Protein AF-A0A258DU02-F1 (afdb_monomer)

Secondary structure (DSSP, 8-state):
--------BPPPTTSHHHHHHHHHHTB-TTT--B-PPP--TT--HHHHHHHTTTGGGG-S-B-

Structure (mmCIF, N/CA/C/O backbone):
data_AF-A0A258DU02-F1
#
_entry.id   AF-A0A258DU02-F1
#
loop_
_atom_site.group_PDB
_atom_site.id
_atom_site.type_symbol
_atom_site.label_atom_id
_atom_site.label_alt_id
_atom_site.label_comp_id
_atom_site.label_asym_id
_atom_site.label_entity_id
_atom_site.label_seq_id
_atom_site.pdbx_PDB_ins_code
_atom_site.Cartn_x
_atom_site.Cartn_y
_atom_s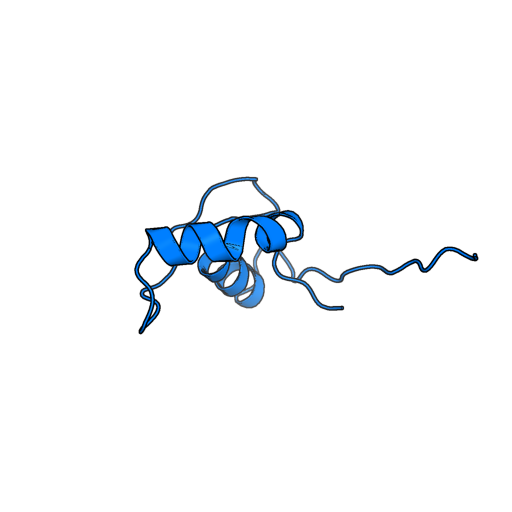ite.Cartn_z
_atom_site.occupancy
_atom_site.B_iso_or_equiv
_atom_site.auth_seq_id
_atom_site.auth_comp_id
_atom_site.auth_asym_id
_atom_site.auth_atom_id
_atom_site.pdbx_PDB_model_num
ATOM 1 N N . MET A 1 1 ? 2.631 2.102 31.802 1.00 79.25 1 MET A N 1
ATOM 2 C CA . MET A 1 1 ? 1.897 1.629 30.608 1.00 79.25 1 MET A CA 1
ATOM 3 C C . MET A 1 1 ? 2.840 0.707 29.851 1.00 79.25 1 MET A C 1
ATOM 5 O O . MET A 1 1 ? 3.954 1.134 29.583 1.00 79.25 1 MET A O 1
ATOM 9 N N . SER A 1 2 ? 2.469 -0.553 29.615 1.00 87.50 2 SER A N 1
ATOM 10 C CA . SER A 1 2 ? 3.340 -1.510 28.909 1.00 87.50 2 SER A CA 1
ATOM 11 C C . SER A 1 2 ? 3.175 -1.359 27.390 1.00 87.50 2 SER A C 1
ATOM 13 O O . SER A 1 2 ? 2.041 -1.153 26.945 1.00 87.50 2 SER A O 1
ATOM 15 N N . PRO A 1 3 ? 4.255 -1.437 26.591 1.00 89.31 3 PRO A N 1
ATOM 16 C CA . PRO A 1 3 ? 4.168 -1.311 25.138 1.00 89.31 3 PRO A CA 1
ATOM 17 C C . PRO A 1 3 ? 3.362 -2.464 24.520 1.00 89.31 3 PRO A C 1
ATOM 19 O O . PRO A 1 3 ? 3.405 -3.595 25.005 1.00 89.31 3 PRO A O 1
ATOM 22 N N . ARG A 1 4 ? 2.621 -2.168 23.443 1.00 91.31 4 ARG A N 1
ATOM 23 C CA . ARG A 1 4 ? 1.906 -3.156 22.622 1.00 91.31 4 ARG A CA 1
ATOM 24 C C . ARG A 1 4 ? 2.611 -3.279 21.280 1.00 91.31 4 ARG A C 1
ATOM 26 O O . ARG A 1 4 ? 2.484 -2.397 20.438 1.00 91.31 4 ARG A O 1
ATOM 33 N N . TYR A 1 5 ? 3.371 -4.351 21.118 1.00 91.19 5 TYR A N 1
ATOM 34 C CA . TYR A 1 5 ? 4.059 -4.648 19.868 1.00 91.19 5 TYR A CA 1
ATOM 35 C C . TYR A 1 5 ? 3.163 -5.482 18.953 1.00 91.19 5 TYR A C 1
ATOM 37 O O . TYR A 1 5 ? 2.449 -6.367 19.424 1.00 91.19 5 TYR A O 1
ATOM 45 N N . ALA A 1 6 ? 3.233 -5.204 17.655 1.00 90.06 6 ALA A N 1
ATOM 46 C CA . ALA A 1 6 ? 2.602 -5.984 16.600 1.00 90.06 6 ALA A CA 1
ATOM 47 C C . ALA A 1 6 ? 3.558 -6.074 15.406 1.00 90.06 6 ALA A C 1
ATOM 49 O O . ALA A 1 6 ? 4.418 -5.208 15.226 1.00 90.06 6 ALA A O 1
ATOM 50 N N . VAL A 1 7 ? 3.405 -7.128 14.609 1.00 90.94 7 VAL A N 1
ATOM 51 C CA . VAL A 1 7 ? 4.118 -7.312 13.344 1.00 90.94 7 VAL A CA 1
ATOM 52 C C . VAL A 1 7 ? 3.074 -7.372 12.248 1.00 90.94 7 VAL A C 1
ATOM 54 O O . VAL A 1 7 ? 2.158 -8.186 12.318 1.00 90.94 7 VAL A O 1
ATOM 57 N N . TYR A 1 8 ? 3.230 -6.517 11.245 1.00 91.62 8 TYR A N 1
ATOM 58 C CA . TYR A 1 8 ? 2.375 -6.522 10.070 1.00 91.62 8 TYR A CA 1
ATOM 59 C C . TYR A 1 8 ? 2.914 -7.494 9.029 1.00 91.62 8 TYR A C 1
ATOM 61 O O . TYR A 1 8 ? 4.112 -7.498 8.735 1.00 91.62 8 TYR A O 1
ATOM 69 N N . LEU A 1 9 ? 2.027 -8.311 8.463 1.00 94.25 9 LEU A N 1
ATOM 70 C CA . LEU A 1 9 ? 2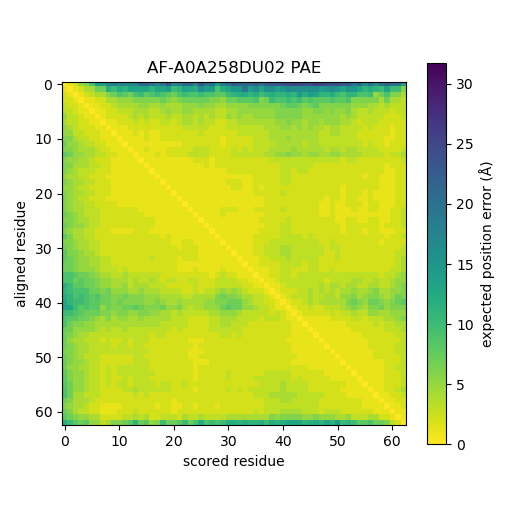.382 -9.223 7.382 1.00 94.25 9 LEU A CA 1
ATOM 71 C C . LEU A 1 9 ? 2.067 -8.565 6.038 1.00 94.25 9 LEU A C 1
ATOM 73 O O . LEU A 1 9 ? 0.900 -8.381 5.694 1.00 94.25 9 LEU A O 1
ATOM 77 N N . ALA A 1 10 ? 3.102 -8.242 5.269 1.00 95.50 10 ALA A N 1
ATOM 78 C CA . ALA A 1 10 ? 2.949 -7.804 3.887 1.00 95.50 10 ALA A CA 1
ATOM 79 C C . ALA A 1 10 ? 2.803 -9.014 2.940 1.00 95.50 10 ALA A C 1
ATOM 81 O O . ALA A 1 10 ? 3.438 -10.049 3.172 1.00 95.50 10 ALA A O 1
ATOM 82 N N . PRO A 1 11 ? 1.998 -8.913 1.867 1.00 96.44 11 PRO A N 1
ATOM 83 C CA . PRO A 1 11 ? 1.965 -9.937 0.830 1.00 96.44 11 PRO A CA 1
ATOM 84 C C . PRO A 1 11 ? 3.286 -9.958 0.032 1.00 96.44 11 PRO A C 1
ATOM 86 O O . PRO A 1 11 ? 3.986 -8.944 -0.009 1.00 96.44 11 PRO A O 1
ATOM 89 N N . PRO A 1 12 ? 3.639 -11.075 -0.636 1.00 96.88 12 PRO A N 1
ATOM 90 C CA . PRO A 1 12 ? 4.804 -11.128 -1.522 1.00 96.88 12 PRO A CA 1
ATOM 91 C C . PRO A 1 12 ? 4.729 -10.066 -2.627 1.00 96.88 12 PRO A C 1
ATOM 93 O O . PRO A 1 12 ? 3.659 -9.868 -3.207 1.00 96.88 12 PRO A O 1
ATOM 96 N N . ALA A 1 13 ? 5.846 -9.401 -2.932 1.00 95.62 13 ALA A N 1
ATOM 97 C CA . ALA A 1 13 ? 5.886 -8.247 -3.841 1.00 95.62 13 ALA A CA 1
ATOM 98 C C . ALA A 1 13 ? 5.497 -8.571 -5.299 1.00 95.62 13 ALA A C 1
ATOM 100 O O . ALA A 1 13 ? 5.071 -7.695 -6.046 1.00 95.62 13 ALA A O 1
ATOM 101 N N . ASP A 1 14 ? 5.617 -9.831 -5.707 1.00 95.88 14 ASP A N 1
ATOM 102 C CA . ASP A 1 14 ? 5.229 -10.347 -7.022 1.00 95.88 14 ASP A CA 1
ATOM 103 C C . ASP A 1 14 ? 3.795 -10.909 -7.055 1.00 95.88 14 ASP A C 1
ATOM 105 O O . ASP A 1 14 ? 3.341 -11.429 -8.076 1.00 95.88 14 ASP A O 1
ATOM 109 N N . SER A 1 15 ? 3.056 -10.810 -5.947 1.00 97.75 15 SER A N 1
ATOM 110 C CA . SER A 1 15 ? 1.696 -11.334 -5.850 1.00 97.75 15 SER A CA 1
ATOM 111 C C . SER A 1 15 ? 0.647 -10.357 -6.383 1.00 97.75 15 SER A C 1
ATOM 113 O O . SER A 1 15 ? 0.762 -9.137 -6.262 1.00 97.75 15 SER A O 1
ATOM 115 N N . ALA A 1 16 ? -0.470 -10.906 -6.869 1.00 97.75 16 ALA A N 1
ATOM 116 C CA . ALA A 1 16 ? -1.627 -10.107 -7.275 1.00 97.75 16 ALA A CA 1
ATOM 117 C C . ALA A 1 16 ? -2.180 -9.233 -6.131 1.00 97.75 16 ALA A C 1
ATOM 119 O O . ALA A 1 16 ? -2.696 -8.145 -6.380 1.00 97.75 16 ALA A O 1
ATOM 120 N N . LEU A 1 17 ? -2.054 -9.691 -4.879 1.00 96.81 17 LEU A N 1
ATOM 121 C CA . LEU A 1 17 ? -2.507 -8.939 -3.710 1.00 96.81 17 LEU A CA 1
ATOM 122 C C . LEU A 1 17 ? -1.620 -7.718 -3.437 1.00 96.81 17 LEU A C 1
ATOM 124 O O . LEU A 1 17 ? -2.144 -6.665 -3.080 1.00 96.81 17 LEU A O 1
ATOM 128 N N . TRP A 1 18 ? -0.306 -7.838 -3.654 1.00 97.38 18 TRP A N 1
ATOM 129 C CA . TRP A 1 18 ? 0.605 -6.695 -3.611 1.00 97.38 18 TRP A CA 1
ATOM 130 C C . TRP A 1 18 ? 0.243 -5.669 -4.681 1.00 97.38 18 TRP A C 1
ATOM 132 O O . TRP A 1 18 ? -0.022 -4.518 -4.349 1.00 97.38 18 TRP A O 1
ATOM 142 N N . SER A 1 19 ? 0.131 -6.095 -5.945 1.00 96.94 19 SER A N 1
ATOM 143 C CA . SER A 1 19 ? -0.216 -5.189 -7.048 1.00 96.94 19 SER A CA 1
ATOM 144 C C . SER A 1 19 ? -1.548 -4.473 -6.813 1.00 96.94 19 SER A C 1
ATOM 146 O O . SER A 1 19 ? -1.642 -3.264 -7.019 1.00 96.94 19 SER A O 1
ATOM 148 N N . PHE A 1 20 ? -2.566 -5.197 -6.334 1.00 96.44 20 PHE A N 1
ATOM 149 C CA . PHE A 1 20 ? -3.851 -4.613 -5.951 1.00 96.44 20 PHE A CA 1
ATOM 150 C C . PHE A 1 20 ? -3.690 -3.569 -4.842 1.00 96.44 20 PHE A C 1
ATOM 152 O O . PHE A 1 20 ? -4.147 -2.437 -4.991 1.00 96.44 20 PHE A O 1
ATOM 159 N N . GLY A 1 21 ? -3.021 -3.930 -3.745 1.00 96.38 21 GLY A N 1
ATOM 160 C CA . GLY A 1 21 ? -2.839 -3.053 -2.594 1.00 96.38 21 GLY A CA 1
ATOM 161 C C . GLY A 1 21 ? -2.053 -1.787 -2.932 1.00 96.38 21 GLY A C 1
ATOM 162 O O . GLY A 1 21 ? -2.471 -0.692 -2.563 1.00 96.38 21 GLY A O 1
ATOM 163 N N . SER A 1 22 ? -0.956 -1.916 -3.681 1.00 97.50 22 SER A N 1
ATOM 164 C CA . SER A 1 22 ? -0.146 -0.781 -4.126 1.00 97.50 22 SER A CA 1
ATOM 165 C C . SER A 1 22 ? -0.909 0.154 -5.056 1.00 97.50 22 SER A C 1
ATOM 167 O O . SER A 1 22 ? -0.802 1.369 -4.906 1.00 97.5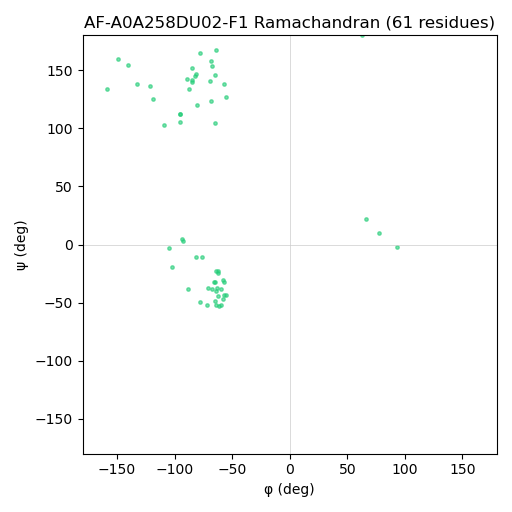0 22 SER A O 1
ATO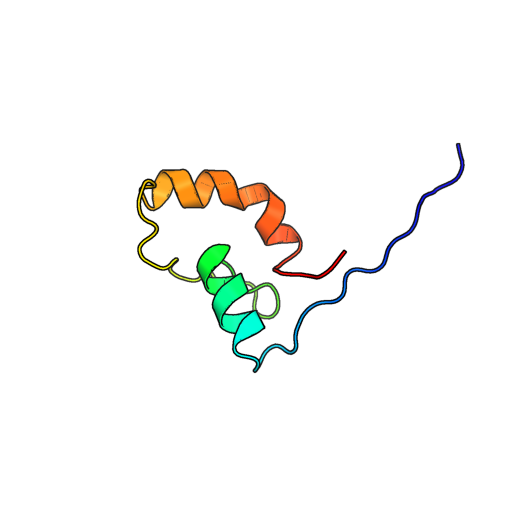M 169 N N . ALA A 1 23 ? -1.726 -0.385 -5.967 1.00 96.19 23 ALA A N 1
ATOM 170 C CA . ALA A 1 23 ? -2.589 0.432 -6.814 1.00 96.19 23 ALA A CA 1
ATOM 171 C C . ALA A 1 23 ? -3.648 1.167 -5.981 1.00 96.19 23 ALA A C 1
ATOM 173 O O . ALA A 1 23 ? -3.779 2.381 -6.086 1.00 96.19 23 ALA A O 1
ATOM 174 N N . VAL A 1 24 ? -4.350 0.472 -5.082 1.00 95.38 24 VAL A N 1
ATOM 175 C CA . VAL A 1 24 ? -5.350 1.100 -4.202 1.00 95.38 24 VAL A CA 1
ATOM 176 C C . VAL A 1 24 ? -4.727 2.180 -3.316 1.00 95.38 24 VAL A C 1
ATOM 178 O O . VAL A 1 24 ? -5.339 3.220 -3.119 1.00 95.38 24 VAL A O 1
ATOM 181 N N . LEU A 1 25 ? -3.513 1.988 -2.801 1.00 96.25 25 LEU A N 1
ATOM 182 C CA . LEU A 1 25 ? -2.827 2.989 -1.972 1.00 96.25 25 LEU A CA 1
ATOM 183 C C . LEU A 1 25 ? -2.138 4.099 -2.781 1.00 96.25 25 LEU A C 1
ATOM 185 O O . LEU A 1 25 ? -1.681 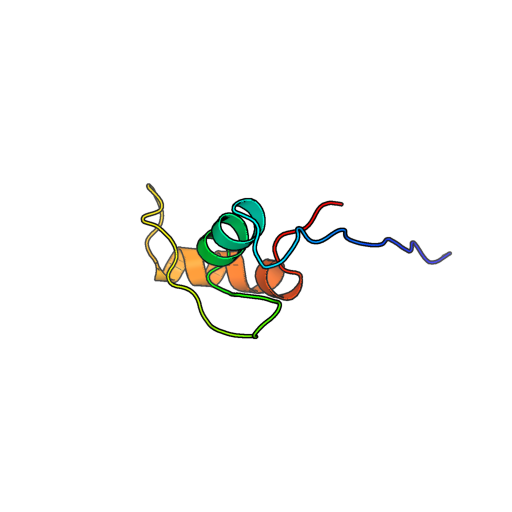5.083 -2.196 1.00 96.25 25 LEU A O 1
ATOM 189 N N . GLY A 1 26 ? -2.035 3.933 -4.101 1.00 96.12 26 GLY A N 1
ATOM 190 C CA . GLY A 1 26 ? -1.292 4.819 -4.993 1.00 96.12 26 GLY A CA 1
ATOM 191 C C . GLY A 1 26 ? 0.225 4.812 -4.760 1.00 96.12 26 GLY A C 1
ATOM 192 O O . GLY A 1 26 ? 0.910 5.787 -5.074 1.00 96.12 26 GLY A O 1
ATOM 193 N N . TYR A 1 27 ? 0.760 3.749 -4.153 1.00 97.19 27 TYR A N 1
ATOM 194 C CA . TYR A 1 27 ? 2.148 3.678 -3.699 1.00 97.19 27 TYR A CA 1
ATOM 195 C C . TYR A 1 27 ? 2.629 2.235 -3.534 1.00 97.19 27 TYR A C 1
ATOM 197 O O . TYR A 1 27 ? 1.967 1.405 -2.908 1.00 97.19 27 TYR A O 1
ATOM 205 N N . ASP A 1 28 ? 3.819 1.950 -4.050 1.00 96.94 28 ASP A N 1
ATOM 206 C CA . ASP A 1 28 ? 4.513 0.685 -3.847 1.00 96.94 28 ASP A CA 1
ATOM 207 C C . ASP A 1 28 ? 5.503 0.826 -2.680 1.00 96.94 28 ASP A C 1
ATOM 209 O O . ASP A 1 28 ? 6.501 1.539 -2.773 1.00 96.94 28 ASP A O 1
ATOM 213 N N . ALA A 1 29 ? 5.234 0.135 -1.569 1.00 95.00 29 ALA A N 1
ATOM 214 C CA . ALA A 1 29 ? 6.039 0.242 -0.350 1.00 95.00 29 ALA A CA 1
ATOM 215 C C . ALA A 1 29 ? 7.387 -0.506 -0.412 1.00 95.00 29 ALA A C 1
ATOM 217 O O . ALA A 1 29 ? 8.224 -0.320 0.466 1.00 95.00 29 ALA A O 1
ATOM 218 N N . ASN A 1 30 ? 7.610 -1.337 -1.433 1.00 95.44 30 ASN A N 1
ATOM 219 C CA . ASN A 1 30 ? 8.856 -2.076 -1.637 1.00 95.44 30 ASN A CA 1
ATOM 220 C C . ASN A 1 30 ? 9.860 -1.247 -2.453 1.00 95.44 30 ASN A C 1
ATOM 222 O O . ASN A 1 30 ? 11.055 -1.259 -2.174 1.00 95.44 30 ASN A O 1
ATOM 226 N N . THR A 1 31 ? 9.375 -0.505 -3.449 1.00 95.38 31 THR A N 1
ATOM 227 C CA . THR A 1 31 ? 10.195 0.314 -4.358 1.00 95.38 31 THR A CA 1
ATOM 228 C C . THR A 1 31 ? 10.163 1.807 -4.032 1.00 95.38 31 THR A C 1
ATOM 230 O O . THR A 1 31 ? 11.043 2.551 -4.460 1.00 95.38 31 THR A O 1
ATOM 233 N N . GLY A 1 32 ? 9.158 2.261 -3.285 1.00 94.88 32 GLY A N 1
ATOM 234 C CA . GLY A 1 32 ? 8.927 3.668 -2.974 1.00 94.88 32 GLY A CA 1
ATOM 235 C C . GLY A 1 32 ? 8.306 4.478 -4.115 1.00 94.88 32 GLY A C 1
ATOM 236 O O . GLY A 1 32 ? 8.260 5.706 -4.033 1.00 94.88 32 GLY A O 1
ATOM 237 N N . ALA A 1 33 ? 7.850 3.822 -5.182 1.00 96.12 33 ALA A N 1
ATOM 238 C CA . ALA A 1 33 ? 7.283 4.486 -6.345 1.00 96.12 33 ALA A CA 1
ATOM 239 C C . ALA A 1 33 ? 5.810 4.868 -6.135 1.00 96.12 33 ALA A C 1
ATOM 241 O O . ALA A 1 33 ? 5.042 4.152 -5.490 1.00 96.12 33 ALA A O 1
ATOM 242 N N . ALA A 1 34 ? 5.400 5.983 -6.740 1.00 95.44 34 ALA A N 1
ATOM 243 C CA . ALA A 1 34 ? 3.986 6.296 -6.902 1.00 95.44 34 ALA A CA 1
ATOM 244 C C . ALA A 1 34 ? 3.350 5.324 -7.908 1.00 95.44 34 ALA A C 1
ATOM 246 O O . ALA A 1 34 ? 3.949 4.999 -8.934 1.00 95.44 34 ALA A O 1
ATOM 247 N N . VAL A 1 35 ? 2.125 4.895 -7.622 1.00 95.38 35 VAL A N 1
ATOM 248 C CA . VAL A 1 35 ? 1.339 4.011 -8.489 1.00 95.38 35 VAL A CA 1
ATOM 249 C C . VAL A 1 35 ? 0.041 4.726 -8.836 1.00 95.38 35 VAL A C 1
ATOM 251 O O . VAL A 1 35 ? -0.573 5.348 -7.974 1.00 95.38 35 VAL A O 1
ATOM 254 N N . ALA A 1 36 ? -0.380 4.667 -10.097 1.00 91.12 36 ALA A N 1
ATOM 255 C CA . ALA A 1 36 ? -1.676 5.212 -10.478 1.00 91.12 36 ALA A CA 1
ATOM 256 C C . ALA A 1 36 ? -2.790 4.346 -9.858 1.00 91.12 36 ALA A C 1
ATOM 258 O O . ALA A 1 36 ? -2.800 3.132 -10.098 1.00 91.12 36 ALA A O 1
ATOM 259 N N . PRO A 1 37 ? -3.711 4.922 -9.066 1.00 89.94 37 PRO A N 1
ATOM 260 C CA . PRO A 1 37 ? -4.833 4.163 -8.546 1.00 89.94 37 PRO A CA 1
ATOM 261 C C . PRO A 1 37 ? -5.786 3.753 -9.673 1.00 89.94 37 PRO A C 1
ATOM 263 O O . PRO A 1 37 ? -5.852 4.429 -10.705 1.00 89.94 37 PRO A O 1
ATOM 266 N N . PRO A 1 38 ? -6.534 2.650 -9.500 1.00 89.12 38 PRO A N 1
ATOM 267 C CA . PRO A 1 38 ? -7.597 2.305 -10.434 1.00 89.12 38 PRO A CA 1
ATOM 268 C C . PRO A 1 38 ? -8.694 3.379 -10.407 1.00 89.12 38 PRO A C 1
ATOM 270 O O . PRO A 1 38 ? -8.759 4.201 -9.493 1.00 89.12 38 PRO A O 1
ATOM 273 N N . GLU A 1 39 ? -9.606 3.352 -11.380 1.00 89.75 39 GLU A N 1
ATOM 274 C CA . GLU A 1 39 ? -10.808 4.186 -11.311 1.00 89.75 39 GLU A CA 1
ATOM 275 C C . GLU A 1 39 ? -11.684 3.751 -10.127 1.00 89.75 39 GLU A C 1
ATOM 277 O O . GLU A 1 39 ? -12.360 2.717 -10.158 1.00 89.75 39 GLU A O 1
ATOM 282 N N . LEU A 1 40 ? -11.666 4.551 -9.062 1.00 85.94 40 LEU A N 1
ATOM 283 C CA . LEU A 1 40 ? -12.428 4.303 -7.847 1.00 85.94 40 LEU A CA 1
ATOM 284 C C . LEU A 1 40 ? -13.742 5.071 -7.905 1.00 85.94 40 LEU A C 1
ATOM 286 O O . LEU A 1 40 ? -13.796 6.287 -7.739 1.00 85.94 40 LEU A O 1
ATOM 290 N N . ARG A 1 41 ? -14.836 4.347 -8.147 1.00 90.56 41 ARG A N 1
ATOM 291 C CA . ARG A 1 41 ? -16.172 4.950 -8.197 1.00 90.56 41 ARG A CA 1
ATOM 292 C C . ARG A 1 41 ? -16.465 5.710 -6.900 1.00 90.56 41 ARG A C 1
ATOM 294 O O . ARG A 1 41 ? -16.409 5.129 -5.821 1.00 90.56 41 ARG A O 1
ATOM 301 N N . GLY A 1 42 ? -16.846 6.978 -7.036 1.00 91.38 42 GLY A N 1
ATOM 302 C CA . GLY A 1 42 ? -17.217 7.840 -5.911 1.00 91.38 42 GLY A CA 1
ATOM 303 C C . GLY A 1 42 ? -16.081 8.694 -5.347 1.00 91.38 42 GLY A C 1
ATOM 304 O O . GLY A 1 42 ? -16.353 9.500 -4.464 1.00 91.38 42 GLY A O 1
ATOM 305 N N . PHE A 1 43 ? -14.858 8.570 -5.871 1.00 92.88 43 PHE A N 1
ATOM 306 C CA . PHE A 1 43 ? -13.729 9.429 -5.517 1.00 92.88 43 PHE A CA 1
ATOM 307 C C . PHE A 1 43 ? -13.021 9.913 -6.782 1.00 92.88 43 PHE A C 1
ATOM 309 O O . PHE A 1 43 ? -12.803 9.139 -7.713 1.00 92.88 43 PHE A O 1
ATOM 316 N N . ASP A 1 44 ? -12.640 11.187 -6.820 1.00 93.12 44 ASP A N 1
ATOM 317 C CA . ASP A 1 44 ? -11.622 11.635 -7.766 1.00 93.12 44 ASP A CA 1
ATOM 318 C C . ASP A 1 44 ? -10.216 11.246 -7.272 1.00 93.12 44 ASP A C 1
ATOM 320 O O . ASP A 1 44 ? -10.009 10.845 -6.120 1.00 93.12 44 ASP A O 1
ATOM 324 N N . ALA A 1 45 ? -9.241 11.323 -8.179 1.00 89.00 45 ALA A N 1
ATOM 325 C CA . ALA A 1 45 ? -7.878 10.882 -7.908 1.00 89.00 45 ALA A CA 1
ATOM 326 C C . ALA A 1 45 ? -7.177 11.721 -6.827 1.00 89.00 45 ALA A C 1
ATOM 328 O O . ALA A 1 45 ? -6.360 11.178 -6.084 1.00 89.00 45 ALA A O 1
ATOM 329 N N . GLU A 1 46 ? -7.486 13.016 -6.731 1.00 93.00 46 GLU A N 1
ATOM 330 C CA . GLU A 1 46 ? -6.874 13.928 -5.760 1.00 93.00 46 GLU A CA 1
ATOM 331 C C . GLU A 1 46 ? -7.375 13.617 -4.350 1.00 93.00 46 GLU A C 1
ATOM 333 O O . GLU A 1 46 ? -6.579 13.302 -3.466 1.00 93.00 46 GLU A O 1
ATOM 338 N N . THR A 1 47 ? -8.694 13.549 -4.177 1.00 95.12 47 THR A N 1
ATOM 339 C CA . THR A 1 47 ? -9.347 13.156 -2.926 1.00 95.12 47 THR A CA 1
ATOM 340 C C . THR A 1 47 ? -8.859 11.784 -2.465 1.00 95.12 47 THR A C 1
ATOM 342 O O . THR A 1 47 ? -8.556 11.575 -1.289 1.00 95.12 47 THR A O 1
ATOM 345 N N . TRP A 1 48 ? -8.734 10.819 -3.381 1.00 95.31 48 TRP A N 1
ATOM 346 C CA . TRP A 1 48 ? -8.229 9.497 -3.022 1.00 95.31 48 TRP A CA 1
ATOM 347 C C . TRP A 1 48 ? -6.752 9.515 -2.610 1.00 95.31 48 TRP A C 1
ATOM 349 O O . TRP A 1 48 ? -6.348 8.815 -1.672 1.00 95.31 48 TRP A O 1
ATOM 359 N N . ALA A 1 49 ? -5.938 10.333 -3.281 1.00 94.12 49 ALA A N 1
ATOM 360 C CA . ALA A 1 49 ? -4.544 10.523 -2.915 1.00 94.12 49 ALA A CA 1
ATOM 361 C C . ALA A 1 49 ? -4.409 11.151 -1.519 1.00 94.12 49 ALA A C 1
ATOM 363 O O . ALA A 1 49 ? -3.536 10.733 -0.759 1.00 94.12 49 ALA A O 1
ATOM 364 N N . GLU A 1 50 ? -5.283 12.083 -1.146 1.00 95.88 50 GLU A N 1
ATOM 365 C CA . GLU A 1 50 ? -5.318 12.649 0.203 1.00 95.88 50 GLU A CA 1
ATOM 366 C C . GLU A 1 50 ? -5.672 11.584 1.248 1.00 95.88 50 GLU A C 1
ATOM 368 O O . GLU A 1 50 ? -4.897 11.364 2.184 1.00 95.88 50 GLU A O 1
ATOM 373 N N . LEU A 1 51 ? -6.772 10.849 1.042 1.00 95.81 51 LEU A N 1
ATOM 374 C CA . LEU A 1 51 ? -7.264 9.811 1.961 1.00 95.81 51 LEU A CA 1
ATOM 375 C C . LEU A 1 51 ? -6.235 8.711 2.244 1.00 95.81 51 LEU A C 1
ATOM 377 O O . LEU A 1 51 ? -6.194 8.147 3.338 1.00 95.81 51 LEU A O 1
ATOM 381 N N . THR A 1 52 ? -5.387 8.400 1.265 1.00 95.75 52 THR A N 1
ATOM 382 C CA . THR A 1 52 ? -4.395 7.327 1.379 1.00 95.75 52 THR A CA 1
ATOM 383 C C . THR A 1 52 ? -3.016 7.799 1.857 1.00 95.75 52 THR A C 1
ATO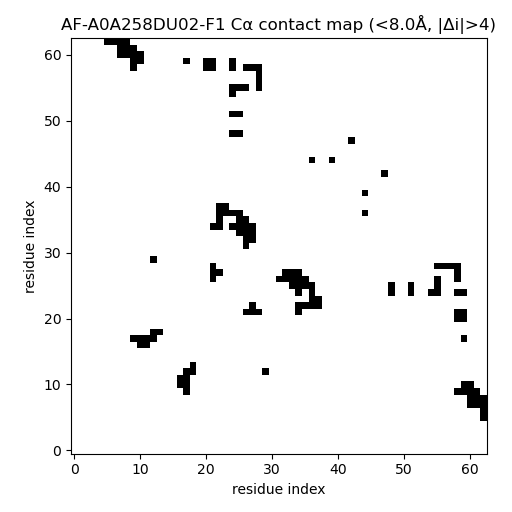M 385 O O . THR A 1 52 ? -2.105 6.975 1.947 1.00 95.75 52 THR A O 1
ATOM 388 N N . THR A 1 53 ? -2.840 9.078 2.214 1.00 96.19 53 THR A N 1
ATOM 389 C CA . THR A 1 53 ? -1.548 9.668 2.639 1.00 96.19 53 THR A CA 1
ATOM 390 C C . THR A 1 53 ? -0.924 8.981 3.856 1.00 96.19 53 THR A C 1
ATOM 392 O O . THR A 1 53 ? 0.274 8.687 3.862 1.00 96.19 53 THR A O 1
ATOM 395 N N . ASP A 1 54 ? -1.714 8.728 4.897 1.00 95.94 54 ASP A N 1
ATOM 396 C CA . ASP A 1 54 ? -1.245 8.052 6.108 1.00 95.94 54 ASP A CA 1
ATOM 397 C C . ASP A 1 54 ? -1.124 6.526 5.941 1.00 95.94 54 ASP A C 1
ATOM 399 O O . ASP A 1 54 ? -0.050 5.994 6.243 1.00 95.94 54 ASP A O 1
ATOM 403 N N . PRO A 1 55 ? -2.136 5.790 5.429 1.00 93.94 55 PRO A N 1
ATOM 404 C CA . PRO A 1 55 ? -2.049 4.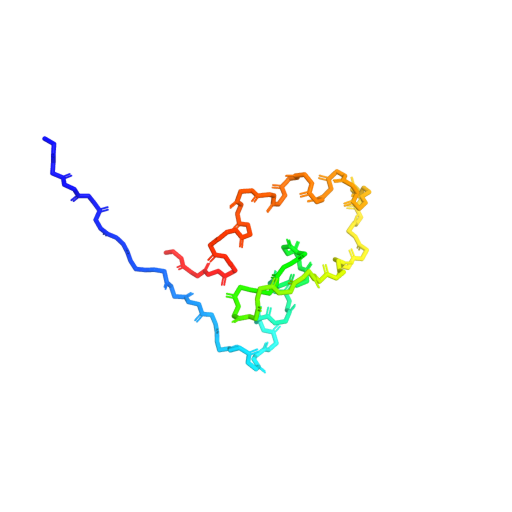331 5.342 1.00 93.94 55 PRO A CA 1
ATOM 405 C C . PRO A 1 55 ? -0.970 3.845 4.368 1.00 93.94 55 PRO A C 1
ATOM 407 O O . PRO A 1 55 ? -0.333 2.826 4.638 1.00 93.94 55 PRO A O 1
ATOM 410 N N . ARG A 1 56 ? -0.681 4.574 3.276 1.00 94.62 56 ARG A N 1
ATOM 411 C CA . ARG A 1 56 ? 0.333 4.135 2.298 1.00 94.62 56 ARG A CA 1
ATOM 412 C C . ARG A 1 56 ? 1.743 4.016 2.881 1.00 94.62 56 ARG A C 1
ATOM 414 O O . ARG A 1 56 ? 2.541 3.247 2.356 1.00 94.62 56 ARG A O 1
ATOM 421 N N . ARG A 1 57 ? 2.038 4.712 3.990 1.00 91.56 57 ARG A N 1
ATOM 422 C CA . 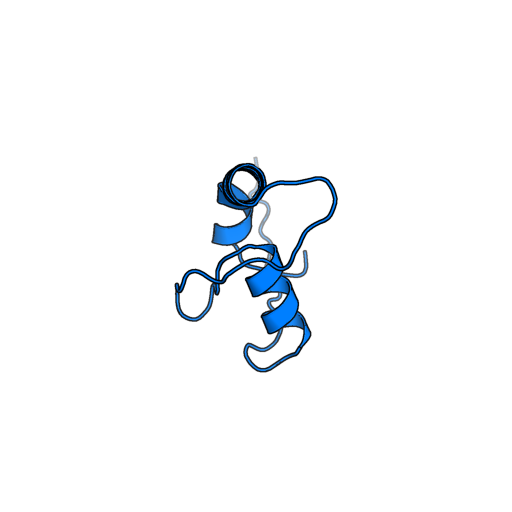ARG A 1 57 ? 3.330 4.624 4.702 1.00 91.56 57 ARG A CA 1
ATOM 423 C C . ARG A 1 57 ? 3.613 3.225 5.246 1.00 91.56 57 ARG A C 1
ATOM 425 O O . ARG A 1 57 ? 4.770 2.882 5.458 1.00 91.56 57 ARG A O 1
ATOM 432 N N . TYR A 1 58 ? 2.565 2.440 5.478 1.00 92.31 58 TYR A N 1
ATOM 433 C CA . TYR A 1 58 ? 2.655 1.085 6.016 1.00 92.31 58 TYR A CA 1
ATOM 434 C C . TYR A 1 58 ? 2.427 0.009 4.944 1.00 92.31 58 TYR A C 1
ATOM 436 O O . TYR A 1 58 ? 2.524 -1.179 5.243 1.00 92.31 58 TYR A O 1
ATOM 444 N N . GLY A 1 59 ? 2.127 0.408 3.702 1.00 95.00 59 GLY A N 1
ATOM 445 C CA . GLY A 1 59 ? 1.760 -0.506 2.624 1.00 95.00 59 GLY A CA 1
ATOM 446 C C . GLY A 1 59 ? 0.470 -1.285 2.904 1.00 95.00 59 GLY A C 1
ATOM 447 O O . GLY A 1 59 ? -0.172 -1.135 3.943 1.00 95.00 59 GLY A O 1
ATOM 448 N N . PHE A 1 60 ? 0.075 -2.136 1.961 1.00 95.88 60 PHE A N 1
ATOM 449 C CA . PHE A 1 60 ? -1.054 -3.041 2.153 1.00 95.88 60 PHE A CA 1
ATOM 450 C C . PHE A 1 60 ? -0.590 -4.262 2.953 1.0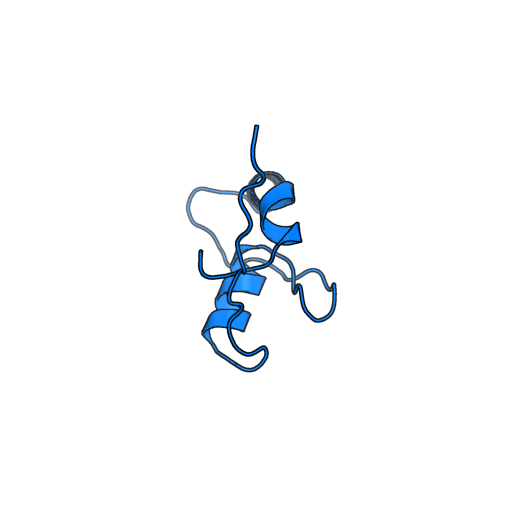0 95.88 60 PHE A C 1
ATOM 452 O O . PHE A 1 60 ? 0.320 -4.969 2.521 1.00 95.88 60 PHE A O 1
ATOM 459 N N . HIS A 1 61 ? -1.182 -4.503 4.121 1.00 95.00 61 HIS A N 1
ATOM 460 C CA . HIS A 1 61 ? -0.721 -5.530 5.054 1.00 95.00 61 HIS A CA 1
ATOM 461 C C . HIS A 1 61 ? -1.872 -6.130 5.868 1.00 95.00 61 HIS A C 1
ATOM 463 O O . HIS A 1 61 ? -2.936 -5.531 6.009 1.00 95.00 61 HIS A O 1
ATOM 469 N N . GLY A 1 62 ? -1.640 -7.323 6.413 1.00 91.38 62 GLY A N 1
ATOM 470 C CA . GLY A 1 62 ? -2.479 -7.924 7.444 1.00 91.38 62 GLY A CA 1
ATOM 471 C C . GLY A 1 62 ? -2.077 -7.445 8.840 1.00 91.38 62 GLY A C 1
ATOM 472 O O . GLY A 1 62 ? -0.883 -7.301 9.126 1.00 91.38 62 GLY A O 1
ATOM 473 N N . THR A 1 63 ? -3.080 -7.222 9.688 1.00 83.12 63 THR A N 1
ATOM 474 C CA . THR A 1 63 ? -2.963 -6.861 11.112 1.00 83.12 63 THR A CA 1
ATOM 475 C C . THR A 1 63 ? -3.433 -7.984 12.017 1.00 83.12 63 THR A C 1
ATOM 477 O O . THR A 1 63 ? -4.498 -8.556 11.686 1.00 83.12 63 THR A O 1
#

Mean predicted aligned error: 3.31 Å

pLDDT: mean 93.67, std 3.59, range [79.25, 97.75]

Sequence (63 aa):
MSPRYAVYLAPPADSALWSFGSAVLGYDANTGAAVAPPELRGFDAETWAELTTDPRRYGFHGT

Foldseek 3Di:
DDDDDDDWADDPCPDPQQVQQCQQLQARQVVGDGHPHDPDPPDDRVRSNVVSVPVPPVTDTDD

Radius of gyration: 13.16 Å; Cα contacts (8 Å, |Δi|>4): 72; chains: 1; bounding box: 27×25×42 Å

Solvent-accessible surface area (backbone atoms only — not comparable to full-atom values): 3962 Å² total; per-residue (Å²): 137,83,88,85,87,84,78,71,49,64,59,59,82,90,36,71,66,29,56,50,33,20,22,72,39,32,30,33,71,88,80,71,42,80,34,78,52,67,93,50,90,95,53,57,73,66,62,48,53,58,75,26,59,68,58,36,78,70,36,57,58,49,126